Protein AF-A0A524L858-F1 (afdb_monomer)

Solvent-accessible surface area (backbone atoms only — not comparable to full-atom values): 7109 Å² total; per-residue (Å²): 133,87,76,61,75,90,59,101,64,71,87,85,87,76,71,88,53,92,98,52,87,73,78,76,56,68,75,58,50,61,73,65,72,46,93,38,60,54,72,47,73,40,81,88,81,70,48,75,46,78,42,73,29,98,61,87,68,68,46,80,51,76,42,85,39,88,63,97,42,73,66,56,57,53,51,48,54,50,52,29,56,74,70,63,47,70,50,67,76,47,75,49,78,48,72,50,98,82,76,53,19,35,40,39,37,35,26,43,122

Radius of gyration: 17.34 Å; Cα contacts (8 Å, |Δi|>4): 135; chains: 1; bounding box: 32×33×44 Å

Foldseek 3Di:
DDFDPPDPDTDDDWDDDPPDDIDDDPVVVVVLVAPDWDWDQDPPVRDIDTFGDNDPQKDKDKDWDQDPDPVVVVVVVVVCVVVVQPFWRDWDWDDDPPRTIMIMTIGHD

pLDDT: mean 87.18, std 6.86, range [63.56, 95.12]

Structure (mmCIF, N/CA/C/O backbone):
data_AF-A0A524L858-F1
#
_entry.id   AF-A0A524L858-F1
#
loop_
_atom_site.group_PDB
_atom_site.id
_atom_site.type_symbol
_atom_site.label_atom_id
_atom_site.label_alt_id
_atom_site.label_comp_id
_atom_site.label_asym_id
_atom_site.label_entity_id
_atom_site.label_seq_id
_atom_site.pdbx_PDB_ins_code
_atom_site.Cartn_x
_atom_site.Cartn_y
_atom_site.Cartn_z
_atom_site.occupancy
_atom_site.B_iso_or_equiv
_atom_site.auth_seq_id
_atom_site.auth_comp_id
_atom_site.auth_asym_id
_atom_site.auth_atom_id
_atom_site.pdbx_PDB_model_num
ATOM 1 N N . MET A 1 1 ? -9.910 -0.666 23.782 1.00 63.56 1 MET A N 1
ATOM 2 C CA . MET A 1 1 ? -8.496 -0.929 24.139 1.00 63.56 1 MET A CA 1
ATOM 3 C C . MET A 1 1 ? -7.879 0.427 24.470 1.00 63.56 1 MET A C 1
ATOM 5 O O . MET A 1 1 ? -8.416 1.428 24.025 1.00 63.56 1 MET A O 1
ATOM 9 N N . VAL A 1 2 ? -6.852 0.525 25.317 1.00 68.94 2 VAL A N 1
ATOM 10 C CA . VAL A 1 2 ? -6.234 1.839 25.594 1.00 68.94 2 VAL A CA 1
ATOM 11 C C . VAL A 1 2 ? -5.057 1.996 24.641 1.00 68.94 2 VAL A C 1
ATOM 13 O O . VAL A 1 2 ? -4.091 1.245 24.745 1.00 68.94 2 VAL A O 1
ATOM 16 N N . LEU A 1 3 ? -5.179 2.907 23.674 1.00 73.81 3 LEU A N 1
ATOM 17 C CA . LEU A 1 3 ? -4.067 3.291 22.810 1.00 73.81 3 LEU A CA 1
ATOM 18 C C . LEU A 1 3 ? -3.148 4.227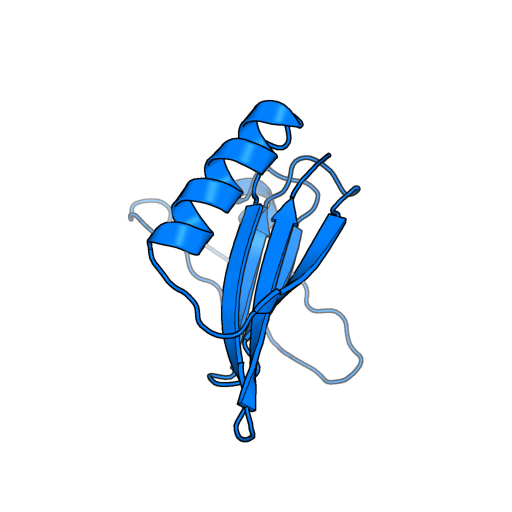 23.593 1.00 73.81 3 LEU A C 1
ATOM 20 O O . LEU A 1 3 ? -3.603 5.256 24.089 1.00 73.81 3 LEU A O 1
ATOM 24 N N . ASP A 1 4 ? -1.871 3.867 23.692 1.00 76.94 4 ASP A N 1
ATOM 25 C CA . ASP A 1 4 ? -0.838 4.805 24.117 1.00 76.94 4 ASP A CA 1
ATOM 26 C C . ASP A 1 4 ? -0.612 5.828 22.996 1.00 76.94 4 ASP A C 1
ATOM 28 O O . ASP A 1 4 ? -0.350 5.456 21.844 1.00 76.94 4 ASP A O 1
ATOM 32 N N . LYS A 1 5 ? -0.777 7.107 23.342 1.00 78.12 5 LYS A N 1
ATOM 33 C CA . LYS A 1 5 ? -0.651 8.256 22.438 1.00 78.12 5 LYS A CA 1
ATOM 34 C C . LYS A 1 5 ? 0.495 9.193 22.828 1.00 78.12 5 LYS A C 1
ATOM 36 O O . LYS A 1 5 ? 0.643 10.239 22.205 1.00 78.12 5 LYS A O 1
ATOM 41 N N . GLU A 1 6 ? 1.287 8.862 23.852 1.00 80.62 6 GLU A N 1
ATOM 42 C CA . GLU A 1 6 ? 2.416 9.706 24.275 1.00 80.62 6 GLU A CA 1
ATOM 43 C C . GLU A 1 6 ? 3.670 9.478 23.412 1.00 80.62 6 GLU A C 1
ATOM 45 O O . GLU A 1 6 ? 4.536 10.349 23.319 1.00 80.62 6 GLU A O 1
ATOM 50 N N . GLY A 1 7 ? 3.768 8.318 22.753 1.00 82.56 7 GLY A N 1
ATOM 51 C CA . GLY A 1 7 ? 4.878 7.950 21.874 1.00 82.56 7 GLY A CA 1
ATOM 52 C C . GLY A 1 7 ? 4.688 8.323 20.398 1.00 82.56 7 GLY A C 1
ATOM 53 O O . GLY A 1 7 ? 3.618 8.718 19.950 1.00 82.56 7 GLY A O 1
ATOM 54 N N . ALA A 1 8 ? 5.741 8.119 19.596 1.00 86.00 8 ALA A N 1
ATOM 55 C CA . ALA A 1 8 ? 5.717 8.348 18.144 1.00 86.00 8 ALA A CA 1
ATOM 56 C C . ALA A 1 8 ? 4.867 7.326 17.359 1.00 86.00 8 ALA A C 1
ATOM 58 O O . ALA A 1 8 ? 4.711 7.455 16.146 1.00 86.00 8 ALA A O 1
ATOM 59 N N . THR A 1 9 ? 4.371 6.277 18.021 1.00 88.81 9 THR A N 1
ATOM 60 C CA . THR A 1 9 ? 3.648 5.170 17.390 1.00 88.81 9 THR A CA 1
ATOM 61 C C . THR A 1 9 ? 2.572 4.623 18.314 1.00 88.81 9 THR A C 1
ATOM 63 O O . THR A 1 9 ? 2.851 4.372 19.486 1.00 88.81 9 THR A O 1
ATOM 66 N N . SER A 1 10 ? 1.410 4.299 17.755 1.00 88.44 10 SER A N 1
ATOM 67 C CA . SER A 1 10 ? 0.410 3.440 18.393 1.00 88.44 10 SER A CA 1
ATOM 68 C C . SER A 1 10 ? 0.317 2.120 17.625 1.00 88.44 10 SER A C 1
ATOM 70 O O . SER A 1 10 ? 0.355 2.106 16.394 1.00 88.44 10 SER A O 1
ATOM 72 N N . ALA A 1 11 ? 0.214 0.998 18.339 1.00 89.25 11 ALA A N 1
ATOM 73 C CA . ALA A 1 11 ? 0.173 -0.337 17.744 1.00 89.25 11 ALA A CA 1
ATOM 74 C C . ALA A 1 11 ? -1.002 -1.150 18.288 1.00 89.25 11 ALA A C 1
ATOM 76 O O . ALA A 1 11 ? -1.375 -1.031 19.454 1.00 89.25 11 ALA A O 1
ATOM 77 N N . ILE A 1 12 ? -1.569 -1.998 17.431 1.00 90.88 12 ILE A N 1
ATOM 78 C CA . ILE A 1 12 ? -2.722 -2.843 17.744 1.00 90.88 12 ILE A CA 1
ATOM 79 C C . ILE A 1 12 ? -2.471 -4.264 17.242 1.00 90.88 12 ILE A C 1
ATOM 81 O O . ILE A 1 12 ? -1.728 -4.469 16.282 1.00 90.88 12 ILE A O 1
ATOM 85 N N . ILE A 1 13 ? -3.116 -5.248 17.866 1.00 90.38 13 ILE A N 1
ATOM 86 C CA . ILE A 1 13 ? -3.110 -6.633 17.387 1.00 90.38 13 ILE A CA 1
ATOM 87 C C . ILE A 1 13 ? -4.464 -6.921 16.750 1.00 90.38 13 ILE A C 1
ATOM 89 O O . ILE A 1 13 ? -5.491 -6.903 17.426 1.00 90.38 13 ILE A O 1
ATOM 93 N N . LEU A 1 14 ? -4.449 -7.226 15.456 1.00 92.44 14 LEU A N 1
ATOM 94 C CA . LEU A 1 14 ? -5.624 -7.661 14.709 1.00 92.44 14 LEU A CA 1
ATOM 95 C C . LEU A 1 14 ? -5.650 -9.186 14.623 1.00 92.44 14 LEU A C 1
ATOM 97 O O . LEU A 1 14 ? -4.617 -9.827 14.424 1.00 92.44 14 LEU A O 1
ATOM 101 N N . ARG A 1 15 ? -6.840 -9.775 14.756 1.00 92.88 15 ARG A N 1
ATOM 102 C CA . ARG A 1 15 ? -7.046 -11.209 14.527 1.00 92.88 15 ARG A CA 1
ATOM 103 C C . ARG A 1 15 ? -7.439 -11.433 13.073 1.00 92.88 15 ARG A C 1
ATOM 105 O O . ARG A 1 15 ? -8.337 -10.766 12.570 1.00 92.88 15 ARG A O 1
ATOM 112 N N . LEU A 1 16 ? -6.756 -12.366 12.417 1.00 92.94 16 LEU A N 1
ATOM 113 C CA . LEU A 1 16 ? -6.983 -12.713 11.018 1.00 92.94 16 LEU A CA 1
ATOM 114 C C . LEU A 1 16 ? -7.627 -14.098 10.950 1.00 92.94 16 LEU A C 1
ATOM 116 O O . LEU A 1 16 ? -6.943 -15.108 11.096 1.00 92.94 16 LEU A O 1
ATOM 120 N N . ASP A 1 17 ? -8.936 -14.131 10.722 1.00 94.06 17 ASP A N 1
ATOM 121 C CA . ASP A 1 17 ? -9.691 -15.361 10.493 1.00 94.06 17 ASP A CA 1
ATOM 122 C C . ASP A 1 17 ? -10.045 -15.470 9.004 1.00 94.06 17 ASP A C 1
ATOM 124 O O . ASP A 1 17 ? -10.582 -14.536 8.406 1.00 94.06 17 ASP A O 1
ATOM 128 N N . ALA A 1 18 ? -9.762 -16.621 8.390 1.00 94.06 18 ALA A N 1
ATOM 129 C CA . ALA A 1 18 ? -10.022 -16.825 6.968 1.00 94.06 18 ALA A CA 1
ATOM 130 C C . ALA A 1 18 ? -11.513 -16.631 6.633 1.00 94.06 18 ALA A C 1
ATOM 132 O O . ALA A 1 18 ? -12.388 -17.233 7.254 1.00 94.06 18 ALA A O 1
ATOM 133 N N . GLY A 1 19 ? -11.790 -15.795 5.629 1.00 94.31 19 GLY A N 1
ATOM 134 C CA . GLY A 1 19 ? -13.149 -15.493 5.172 1.00 94.31 19 GLY A CA 1
ATOM 135 C C . GLY A 1 19 ? -13.938 -14.536 6.071 1.00 94.31 19 GLY A C 1
ATOM 136 O O . GLY A 1 19 ? -15.102 -14.279 5.776 1.00 94.31 19 GLY A O 1
ATOM 137 N N . LYS A 1 20 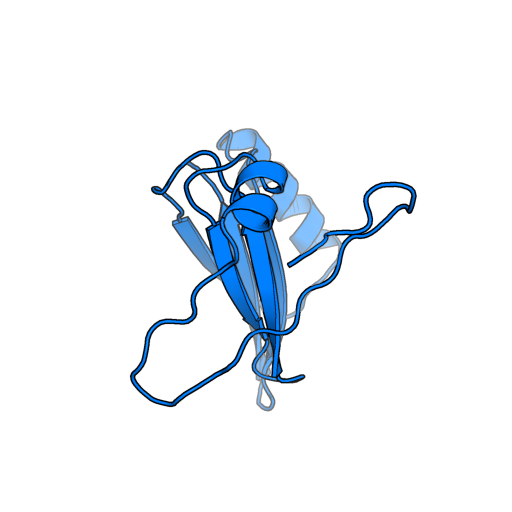? -13.335 -13.998 7.140 1.00 95.12 20 LYS A N 1
ATOM 138 C CA . LYS A 1 20 ? -13.964 -12.990 8.000 1.00 95.12 20 LYS A CA 1
ATOM 139 C C . LYS A 1 20 ? -13.333 -11.611 7.795 1.00 95.12 20 LYS A C 1
ATOM 141 O O . LYS A 1 20 ? -12.137 -11.528 7.509 1.00 95.12 20 LYS A O 1
ATOM 146 N N . PRO A 1 21 ? -14.115 -10.529 7.948 1.00 92.69 21 PRO A N 1
ATOM 147 C CA . PRO A 1 21 ? -13.562 -9.185 7.965 1.00 92.69 21 PRO A CA 1
ATOM 148 C C . PRO A 1 21 ? -12.634 -9.000 9.170 1.00 92.69 21 PRO A C 1
ATOM 150 O O . PRO A 1 21 ? -12.826 -9.602 10.227 1.00 92.69 21 PRO A O 1
ATOM 153 N N . VAL A 1 22 ? -11.630 -8.147 8.991 1.00 92.50 22 VAL A N 1
ATOM 154 C CA . VAL A 1 22 ? -10.753 -7.685 10.068 1.00 92.50 22 VAL A CA 1
ATOM 155 C C . VAL A 1 22 ? -11.297 -6.354 10.565 1.00 92.50 22 VAL A C 1
ATOM 157 O O . VAL A 1 22 ? -11.488 -5.436 9.771 1.00 92.50 22 VAL A O 1
ATOM 160 N N . GLU A 1 23 ? -11.543 -6.242 11.866 1.00 92.06 23 GLU A N 1
ATOM 161 C CA . GLU A 1 23 ? -12.091 -5.028 12.473 1.00 92.06 23 GLU A CA 1
ATOM 162 C C . GLU A 1 23 ? -11.002 -4.247 13.208 1.00 92.06 23 GLU A C 1
ATOM 164 O O . GLU A 1 23 ? -10.318 -4.776 14.088 1.00 92.06 23 GLU A O 1
ATOM 169 N N . PHE A 1 24 ? -10.855 -2.971 12.853 1.00 91.94 24 PHE A N 1
ATOM 170 C CA . PHE A 1 24 ? -10.017 -2.037 13.594 1.00 91.94 24 PHE A CA 1
ATOM 171 C C . PHE A 1 24 ? -10.793 -1.467 14.791 1.00 91.94 24 PHE A C 1
ATOM 173 O O . PHE A 1 24 ? -11.972 -1.137 14.651 1.00 91.94 24 PHE A O 1
ATOM 180 N N . PRO A 1 25 ? -10.151 -1.289 15.960 1.00 91.31 25 PRO A N 1
ATOM 181 C CA . PRO A 1 25 ? -10.743 -0.561 17.078 1.00 91.31 25 PRO A CA 1
ATOM 182 C C . PRO A 1 25 ? -11.138 0.860 16.663 1.00 91.31 25 PRO A C 1
ATOM 184 O O . PRO A 1 25 ? -10.367 1.540 15.983 1.00 91.31 25 PRO A O 1
ATOM 187 N N . ALA A 1 26 ? -12.316 1.324 17.085 1.00 91.19 26 ALA A N 1
ATOM 188 C CA . ALA A 1 26 ? -12.862 2.619 16.671 1.00 91.19 26 ALA A CA 1
ATOM 189 C C . ALA A 1 26 ? -11.925 3.789 17.014 1.00 91.19 26 ALA A C 1
ATOM 191 O O . ALA A 1 26 ? -11.753 4.706 16.216 1.00 91.19 26 ALA A O 1
ATOM 192 N N . GLU A 1 27 ? -11.266 3.722 18.172 1.00 90.06 27 GLU A N 1
ATOM 193 C CA . GLU A 1 27 ? -10.264 4.694 18.603 1.00 90.06 27 GLU A CA 1
ATOM 194 C C . GLU A 1 27 ? -9.046 4.756 17.668 1.00 90.06 27 GLU A C 1
ATOM 196 O O . GLU A 1 27 ? -8.483 5.829 17.474 1.00 90.06 27 GLU A O 1
ATOM 201 N N . PHE A 1 28 ? -8.672 3.629 17.054 1.00 90.62 28 PHE A N 1
ATOM 202 C CA . PHE A 1 28 ? -7.554 3.547 16.116 1.00 90.62 28 PHE A CA 1
ATOM 203 C C . PHE A 1 28 ? -7.947 4.089 14.742 1.00 90.62 28 PHE A C 1
ATOM 205 O O . PHE A 1 28 ? -7.175 4.808 14.119 1.00 90.62 28 PHE A O 1
ATOM 212 N N . VAL A 1 29 ? -9.171 3.798 14.289 1.00 91.06 29 VAL A N 1
ATOM 213 C CA . VAL A 1 29 ? -9.725 4.377 13.053 1.00 91.06 29 VAL A CA 1
ATOM 214 C C . VAL A 1 29 ? -9.832 5.899 13.158 1.00 91.06 29 VAL A C 1
ATOM 216 O O . VAL A 1 29 ? -9.493 6.602 12.212 1.00 91.06 29 VAL A O 1
ATOM 219 N N . ALA A 1 30 ? -10.247 6.420 14.315 1.00 90.44 30 ALA A N 1
ATOM 220 C CA . ALA A 1 30 ? -10.320 7.861 14.544 1.00 90.44 30 ALA A CA 1
ATOM 221 C C . ALA A 1 30 ? -8.949 8.552 14.415 1.00 90.44 30 ALA A C 1
ATOM 223 O O . ALA A 1 30 ? -8.880 9.648 13.864 1.00 90.44 30 ALA A O 1
ATOM 224 N N . ASP A 1 31 ? -7.871 7.904 14.868 1.00 89.31 31 ASP A N 1
ATOM 225 C CA . ASP A 1 31 ? -6.505 8.435 14.759 1.00 89.31 31 ASP A CA 1
ATOM 226 C C . ASP A 1 31 ? -5.933 8.349 13.329 1.00 89.31 31 ASP A C 1
ATOM 228 O O . ASP A 1 31 ? -5.059 9.138 12.979 1.00 89.31 31 ASP A O 1
ATOM 232 N N . ILE A 1 32 ? -6.430 7.432 12.487 1.00 91.31 32 ILE A N 1
ATOM 233 C CA . ILE A 1 32 ? -6.066 7.357 11.059 1.00 91.31 32 ILE A CA 1
ATOM 234 C C . ILE A 1 32 ? -6.594 8.578 10.286 1.00 91.31 32 ILE A C 1
ATOM 236 O O . ILE A 1 32 ? -5.933 9.055 9.367 1.00 91.31 32 ILE A O 1
ATOM 240 N N . GLY A 1 33 ? -7.778 9.082 10.647 1.00 89.56 33 GLY A N 1
ATOM 241 C CA . GLY A 1 33 ? -8.349 10.323 10.109 1.00 89.56 33 GLY A CA 1
ATOM 242 C C . GLY A 1 33 ? -9.010 10.222 8.728 1.00 89.56 33 GLY A C 1
ATOM 243 O O . GLY A 1 33 ? -9.829 11.077 8.400 1.00 89.56 33 GLY A O 1
ATOM 244 N N . GLU A 1 34 ? -8.735 9.168 7.958 1.00 90.88 34 GLU A N 1
ATOM 245 C CA . GLU A 1 34 ? -9.357 8.918 6.651 1.00 90.88 34 GLU A CA 1
ATOM 246 C C . GLU A 1 34 ? -10.429 7.827 6.699 1.00 90.88 34 GLU A C 1
ATOM 248 O O . GLU A 1 34 ? -10.399 6.916 7.528 1.00 90.88 34 GLU A O 1
ATOM 253 N N . LYS A 1 35 ? -11.385 7.908 5.767 1.00 86.19 35 LYS A N 1
ATOM 254 C CA . LYS A 1 35 ? -12.496 6.944 5.658 1.00 86.19 35 LYS A CA 1
ATOM 255 C C . LYS A 1 35 ? -12.160 5.716 4.818 1.00 86.19 35 LYS A C 1
ATOM 257 O O . LYS A 1 35 ? -12.851 4.706 4.930 1.00 86.19 35 LYS A O 1
ATOM 262 N N . ALA A 1 36 ? -11.117 5.804 4.001 1.00 90.56 36 ALA A N 1
ATOM 263 C CA . ALA A 1 36 ? -10.669 4.743 3.119 1.00 90.56 36 ALA A CA 1
ATOM 264 C C . ALA A 1 36 ? -9.153 4.557 3.232 1.00 90.56 36 ALA A C 1
ATOM 266 O O . ALA A 1 36 ? -8.418 5.445 3.671 1.00 90.56 36 ALA A O 1
ATOM 267 N N . ALA A 1 37 ? -8.680 3.374 2.844 1.00 93.38 37 ALA A N 1
ATOM 268 C CA . ALA A 1 37 ? -7.259 3.078 2.804 1.00 93.38 37 ALA A CA 1
ATOM 269 C C . ALA A 1 37 ? -6.909 2.097 1.681 1.00 93.38 37 ALA A C 1
ATOM 271 O O . ALA A 1 37 ? -7.545 1.052 1.523 1.00 93.38 37 ALA A O 1
ATOM 272 N N . LEU A 1 38 ? -5.832 2.390 0.954 1.00 94.81 38 LEU A N 1
ATOM 273 C CA . LEU A 1 38 ? -5.194 1.429 0.065 1.00 94.81 38 LEU A CA 1
ATOM 274 C C . LEU A 1 38 ? -4.429 0.405 0.907 1.00 94.81 38 LEU A C 1
ATOM 276 O O . LEU A 1 38 ? -3.510 0.753 1.648 1.00 94.81 38 LEU A O 1
ATOM 280 N N . THR A 1 39 ? -4.770 -0.873 0.756 1.00 93.88 39 THR A N 1
ATOM 281 C CA . THR A 1 39 ? -4.070 -1.968 1.437 1.00 93.88 39 THR A CA 1
ATOM 282 C C . THR A 1 39 ? -3.243 -2.767 0.438 1.00 93.88 39 THR A C 1
ATOM 284 O O . THR A 1 39 ? -3.782 -3.358 -0.495 1.00 93.88 39 THR A O 1
ATOM 287 N N . VAL A 1 40 ? -1.926 -2.807 0.636 1.00 93.88 40 VAL A N 1
ATOM 288 C CA . VAL A 1 40 ? -0.974 -3.473 -0.262 1.00 93.88 40 VAL A CA 1
ATOM 289 C C . VAL A 1 40 ? -0.360 -4.682 0.433 1.00 93.88 40 VAL A C 1
ATOM 291 O O . VAL A 1 40 ? 0.279 -4.543 1.475 1.00 93.88 40 VAL A O 1
ATOM 294 N N . LEU A 1 41 ? -0.511 -5.868 -0.168 1.00 93.12 41 LEU A N 1
ATOM 295 C CA . LEU A 1 41 ? 0.176 -7.091 0.252 1.00 93.12 41 LEU A CA 1
ATOM 296 C C . LEU A 1 41 ? 1.445 -7.299 -0.579 1.00 93.12 41 LEU A C 1
ATOM 298 O O . LEU A 1 41 ? 1.400 -7.644 -1.760 1.00 93.12 41 LEU A O 1
ATOM 302 N N . HIS A 1 42 ? 2.598 -7.186 0.065 1.00 88.75 42 HIS A N 1
ATOM 303 C CA . HIS A 1 42 ? 3.863 -7.579 -0.529 1.00 88.75 42 HIS A CA 1
ATOM 304 C C . HIS A 1 42 ? 4.000 -9.109 -0.507 1.00 88.75 42 HIS A C 1
ATOM 306 O O . HIS A 1 42 ? 4.277 -9.737 0.512 1.00 88.75 42 HIS A O 1
ATOM 312 N N . HIS A 1 43 ? 3.818 -9.754 -1.661 1.00 86.38 43 HIS A N 1
ATOM 313 C CA . HIS A 1 43 ? 3.804 -11.221 -1.737 1.00 86.38 43 HIS A CA 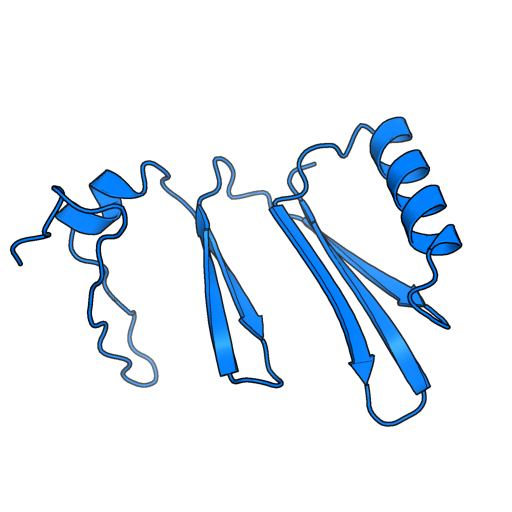1
ATOM 314 C C . HIS A 1 43 ? 5.123 -11.897 -1.330 1.00 86.38 43 HIS A C 1
ATOM 316 O O . HIS A 1 43 ? 5.089 -13.067 -0.931 1.00 86.38 43 HIS A O 1
ATOM 322 N N . LYS A 1 44 ? 6.259 -11.194 -1.449 1.00 84.12 44 LYS A N 1
ATOM 323 C CA . LYS A 1 44 ? 7.603 -11.722 -1.170 1.00 84.12 44 LYS A CA 1
ATOM 324 C C . LYS A 1 44 ? 7.867 -11.893 0.327 1.00 84.12 44 LYS A C 1
ATOM 326 O O . LYS A 1 44 ? 8.371 -12.936 0.723 1.00 84.12 44 LYS A O 1
ATOM 331 N N . ASP A 1 45 ? 7.552 -10.881 1.127 1.00 88.75 45 ASP A N 1
ATOM 332 C CA . ASP A 1 45 ? 7.818 -10.827 2.573 1.00 88.75 45 ASP A CA 1
ATOM 333 C C . ASP A 1 45 ? 6.548 -11.010 3.423 1.00 88.75 45 ASP A C 1
ATOM 335 O O . ASP A 1 45 ? 6.640 -11.118 4.641 1.00 88.75 45 ASP A O 1
ATOM 339 N N . LYS A 1 46 ? 5.375 -11.104 2.778 1.00 92.06 46 LYS A N 1
ATOM 340 C CA . LYS A 1 46 ? 4.055 -11.215 3.417 1.00 92.06 46 LYS A CA 1
ATOM 341 C C . LYS A 1 46 ? 3.717 -10.012 4.301 1.00 92.06 46 LYS A C 1
ATOM 343 O O . LYS A 1 46 ? 2.905 -10.132 5.213 1.00 92.06 46 LYS A O 1
ATOM 348 N N . VAL A 1 47 ? 4.300 -8.851 4.005 1.00 93.31 47 VAL A N 1
ATOM 349 C CA . VAL A 1 47 ? 3.997 -7.602 4.704 1.00 93.31 47 VAL A CA 1
ATOM 350 C C . VAL A 1 47 ? 2.756 -6.962 4.093 1.00 93.31 47 VAL A C 1
ATOM 352 O O . VAL A 1 47 ? 2.689 -6.741 2.883 1.00 93.31 47 VAL A O 1
ATOM 355 N N . VAL A 1 48 ? 1.784 -6.631 4.943 1.00 93.25 48 VAL A N 1
ATOM 356 C CA . VAL A 1 48 ? 0.633 -5.803 4.575 1.00 93.25 48 VAL A CA 1
ATOM 357 C C . VAL A 1 48 ? 0.907 -4.374 5.017 1.00 93.25 48 VAL A C 1
ATOM 359 O O . VAL A 1 48 ? 1.263 -4.138 6.171 1.00 93.25 48 VAL A O 1
ATOM 362 N N . LYS A 1 49 ? 0.748 -3.423 4.100 1.00 93.50 49 LYS A N 1
ATOM 363 C CA . LYS A 1 49 ? 0.806 -1.988 4.387 1.00 93.50 49 LYS A CA 1
ATOM 364 C C . LYS A 1 49 ? -0.553 -1.373 4.125 1.00 93.50 49 LYS A C 1
ATOM 366 O O . LYS A 1 49 ? -1.197 -1.722 3.140 1.00 93.50 49 LYS A O 1
ATOM 371 N N . LEU A 1 50 ? -0.957 -0.463 4.997 1.00 93.75 50 LEU A N 1
ATOM 372 C CA . LEU A 1 50 ? -2.200 0.280 4.887 1.00 93.75 50 LEU A CA 1
ATOM 373 C C . LEU A 1 50 ? -1.849 1.759 4.732 1.00 93.75 50 LEU A C 1
ATOM 375 O O . LEU A 1 50 ? -1.121 2.307 5.558 1.00 93.75 50 LEU A O 1
ATOM 379 N N . PHE A 1 51 ? -2.334 2.372 3.658 1.00 94.31 51 PHE A N 1
ATOM 380 C CA . PHE A 1 51 ? -2.133 3.779 3.332 1.00 94.31 51 PHE A CA 1
ATOM 381 C C . PHE A 1 51 ? -3.491 4.480 3.385 1.00 94.31 51 PHE A C 1
ATOM 383 O O . PHE A 1 51 ? -4.332 4.181 2.537 1.00 94.31 51 PHE A O 1
ATOM 390 N N . PRO A 1 52 ? -3.739 5.356 4.371 1.00 93.88 52 PRO A N 1
ATOM 391 C CA . PRO A 1 52 ? -4.953 6.170 4.419 1.00 93.88 52 PRO A CA 1
ATOM 392 C C . PRO A 1 52 ? -5.076 7.020 3.149 1.00 93.88 52 PRO A C 1
ATOM 394 O O . PRO A 1 52 ? -4.072 7.557 2.680 1.00 93.88 52 PRO A O 1
ATOM 397 N N . VAL A 1 53 ? -6.277 7.113 2.576 1.00 92.62 53 VAL A N 1
ATOM 398 C CA . VAL A 1 53 ? -6.528 7.872 1.341 1.00 92.62 53 VAL A CA 1
ATOM 399 C C . VAL A 1 53 ? -7.803 8.698 1.445 1.00 92.62 53 VAL A C 1
ATOM 401 O O . VAL A 1 53 ? -8.818 8.234 1.962 1.00 92.62 53 VAL A O 1
ATOM 404 N N . ALA A 1 54 ? -7.752 9.905 0.882 1.00 87.31 54 ALA A N 1
ATOM 405 C CA . ALA A 1 54 ? -8.888 10.823 0.835 1.00 87.31 54 ALA A CA 1
ATOM 406 C C . ALA A 1 54 ? -9.933 10.452 -0.238 1.00 87.31 54 ALA A C 1
ATOM 408 O O . ALA A 1 54 ? -11.045 10.981 -0.225 1.00 87.31 54 ALA A O 1
ATOM 409 N N . SER A 1 55 ? -9.586 9.556 -1.172 1.00 87.75 55 SER A N 1
ATOM 410 C CA . SER A 1 55 ? -10.448 9.109 -2.271 1.00 87.75 55 SER A CA 1
ATOM 411 C C . SER A 1 55 ? -10.440 7.588 -2.407 1.00 87.75 55 SER A C 1
ATOM 413 O O . SER A 1 55 ? -9.396 6.949 -2.272 1.00 87.75 55 SER A O 1
ATOM 415 N N . GLU A 1 56 ? -11.603 7.016 -2.718 1.00 88.75 56 GLU A N 1
ATOM 416 C CA . GLU A 1 56 ? -11.752 5.600 -3.086 1.00 88.75 56 GLU A CA 1
ATOM 417 C C . GLU A 1 56 ? -11.422 5.348 -4.571 1.00 88.75 56 GLU A C 1
ATOM 419 O O . GLU A 1 56 ? -11.186 4.205 -4.967 1.00 88.75 56 GLU A O 1
ATOM 424 N N . ASP A 1 57 ? -11.332 6.410 -5.380 1.00 90.62 57 ASP A N 1
ATOM 425 C CA . ASP A 1 57 ? -10.974 6.354 -6.800 1.00 90.62 57 ASP A CA 1
ATOM 426 C C . ASP A 1 57 ? -9.451 6.232 -6.977 1.00 90.62 57 ASP A C 1
ATOM 428 O O . ASP A 1 57 ? -8.754 7.186 -7.326 1.00 90.62 57 ASP A O 1
ATOM 432 N N . ILE A 1 58 ? -8.924 5.036 -6.711 1.00 91.06 58 ILE A N 1
ATOM 433 C CA . ILE A 1 58 ? -7.492 4.724 -6.805 1.00 91.06 58 ILE A CA 1
ATOM 434 C C . ILE A 1 58 ? -7.200 3.938 -8.083 1.00 91.06 58 ILE A C 1
ATOM 436 O O . ILE A 1 58 ? -7.811 2.904 -8.356 1.00 91.06 58 ILE A O 1
ATOM 440 N N . TYR A 1 59 ? -6.199 4.388 -8.837 1.00 91.25 59 TYR A N 1
ATOM 441 C CA . TYR A 1 59 ? -5.797 3.789 -10.105 1.00 91.25 59 TYR A CA 1
ATOM 442 C C . TYR A 1 59 ? -4.459 3.068 -9.952 1.00 91.25 59 TYR A C 1
ATOM 444 O O . TYR A 1 59 ? -3.557 3.546 -9.268 1.00 91.25 59 TYR A O 1
ATOM 452 N N . LEU A 1 60 ? -4.322 1.915 -10.616 1.00 92.06 60 LEU A N 1
ATOM 453 C CA . LEU A 1 60 ? -3.068 1.169 -10.723 1.00 92.06 60 LEU A CA 1
ATOM 454 C C . LEU A 1 60 ? -2.475 1.351 -12.121 1.00 92.06 60 LEU A C 1
ATOM 456 O O . LEU A 1 60 ? -3.035 0.871 -13.107 1.00 92.06 60 LEU A O 1
ATOM 460 N N . LEU A 1 61 ? -1.292 1.957 -12.195 1.00 90.00 61 LEU A N 1
ATOM 461 C CA . LEU A 1 61 ? -0.434 1.890 -13.371 1.00 90.00 61 LEU A CA 1
ATOM 462 C C . LEU A 1 61 ? 0.585 0.768 -13.182 1.00 90.00 61 LEU A C 1
ATOM 464 O O . LEU A 1 61 ? 1.399 0.816 -12.262 1.00 90.00 61 LEU A O 1
ATOM 468 N N . ARG A 1 62 ? 0.574 -0.219 -14.082 1.00 91.44 62 ARG A N 1
ATOM 469 C CA . ARG A 1 62 ? 1.592 -1.273 -14.157 1.00 91.44 62 ARG A CA 1
ATOM 470 C C . ARG A 1 62 ? 2.323 -1.182 -15.490 1.00 91.44 62 ARG A C 1
ATOM 472 O O . ARG A 1 62 ? 1.699 -1.268 -16.543 1.00 91.44 62 ARG A O 1
ATOM 479 N N . ILE A 1 63 ? 3.642 -1.051 -15.434 1.00 89.69 63 ILE A N 1
ATOM 480 C CA . ILE A 1 63 ? 4.521 -0.961 -16.601 1.00 89.69 63 ILE A CA 1
ATOM 481 C C . ILE A 1 63 ? 5.495 -2.131 -16.554 1.00 89.69 63 ILE A C 1
ATOM 483 O O . ILE A 1 63 ? 6.181 -2.325 -15.550 1.00 89.69 63 ILE A O 1
ATOM 487 N N . GLU A 1 64 ? 5.565 -2.907 -17.632 1.00 90.38 64 GLU A N 1
ATOM 488 C CA . GLU A 1 64 ? 6.643 -3.877 -17.819 1.00 90.38 64 GLU A CA 1
ATOM 489 C C . GLU A 1 64 ? 7.917 -3.129 -18.222 1.00 90.38 64 GLU A C 1
ATOM 491 O O . GLU A 1 64 ? 7.922 -2.361 -19.184 1.00 90.38 64 GLU A O 1
ATOM 496 N N . ILE A 1 65 ? 8.983 -3.322 -17.454 1.00 87.81 65 ILE A N 1
ATOM 497 C CA . ILE A 1 65 ? 10.276 -2.665 -17.632 1.00 87.81 65 ILE A CA 1
ATOM 498 C C . ILE A 1 65 ? 11.372 -3.718 -17.784 1.00 87.81 65 ILE A C 1
ATOM 500 O O . ILE A 1 65 ? 11.270 -4.818 -17.245 1.00 87.81 65 ILE A O 1
ATOM 504 N N . SER A 1 66 ? 12.446 -3.368 -18.490 1.00 84.38 66 SER A N 1
ATOM 505 C CA . SER A 1 66 ? 13.667 -4.182 -18.534 1.00 84.38 66 SER A CA 1
ATOM 506 C C . SER A 1 66 ? 14.389 -4.171 -17.189 1.00 84.38 66 SER A C 1
ATOM 508 O O . SER A 1 66 ? 14.844 -5.200 -16.699 1.00 84.38 66 SER A O 1
ATOM 510 N N . ASP A 1 67 ? 14.493 -2.987 -16.590 1.00 83.31 67 ASP A N 1
ATOM 511 C CA . ASP A 1 67 ? 15.231 -2.731 -15.365 1.00 83.31 67 ASP A CA 1
ATOM 512 C C . ASP A 1 67 ? 14.732 -1.448 -14.688 1.00 83.31 67 ASP A C 1
ATOM 514 O O . ASP A 1 67 ? 14.326 -0.480 -15.337 1.00 83.31 67 ASP A O 1
ATOM 518 N N . LEU A 1 68 ? 14.778 -1.417 -13.352 1.00 82.12 68 LEU A N 1
ATOM 519 C CA . LEU A 1 68 ? 14.408 -0.236 -12.566 1.00 82.12 68 LEU A CA 1
ATOM 520 C C . LEU A 1 68 ? 15.569 0.772 -12.533 1.00 82.12 68 LEU A C 1
ATOM 522 O O . LEU A 1 68 ? 16.189 1.013 -11.495 1.00 82.12 68 LEU A O 1
ATOM 526 N N . SER A 1 69 ? 15.902 1.333 -13.696 1.00 85.38 69 SER A N 1
ATOM 527 C CA . SER A 1 69 ? 17.006 2.283 -13.836 1.00 85.38 69 SER A CA 1
ATOM 528 C C . SER A 1 69 ? 16.666 3.667 -13.274 1.00 85.38 69 SER A C 1
ATOM 530 O O . SER A 1 69 ? 15.516 4.111 -13.267 1.00 85.38 69 SER A O 1
ATOM 532 N N . ARG A 1 70 ? 17.695 4.428 -12.870 1.00 85.81 70 ARG A N 1
ATOM 533 C CA . ARG A 1 70 ? 17.518 5.842 -12.471 1.00 85.81 70 ARG A CA 1
ATOM 534 C C . ARG A 1 70 ? 16.942 6.693 -13.603 1.00 85.81 70 ARG A C 1
ATOM 536 O O . ARG A 1 70 ? 16.212 7.643 -13.339 1.00 85.81 70 ARG A O 1
ATOM 543 N N . ASN A 1 71 ? 17.293 6.372 -14.849 1.00 88.19 71 ASN A N 1
ATOM 544 C CA . ASN A 1 71 ? 16.796 7.090 -16.018 1.00 88.19 71 ASN A CA 1
ATOM 545 C C . ASN A 1 71 ? 15.293 6.855 -16.205 1.00 88.19 71 ASN A C 1
ATOM 547 O O . ASN A 1 71 ? 14.558 7.819 -16.395 1.00 88.19 71 ASN A O 1
ATOM 551 N N . PHE A 1 72 ? 14.836 5.606 -16.057 1.00 87.56 72 PHE A N 1
ATOM 552 C CA . PHE A 1 72 ? 13.414 5.271 -16.072 1.00 87.56 72 PHE A CA 1
ATOM 553 C C . PHE A 1 72 ? 12.647 6.055 -15.001 1.00 87.56 72 PHE A C 1
ATOM 555 O O . PHE A 1 72 ? 11.699 6.759 -15.331 1.00 87.56 72 PHE A O 1
ATOM 562 N N . LEU A 1 73 ? 13.112 6.035 -13.745 1.00 84.62 73 LEU A N 1
ATOM 563 C CA . LEU A 1 73 ? 12.473 6.785 -12.653 1.00 84.62 73 LEU A CA 1
ATOM 564 C C . LEU A 1 73 ? 12.403 8.294 -12.934 1.00 84.62 73 LEU A C 1
ATOM 566 O O . LEU A 1 73 ? 11.398 8.939 -12.646 1.00 84.62 73 LEU A O 1
ATOM 570 N N . LYS A 1 74 ? 13.458 8.866 -13.526 1.00 88.62 74 LYS A N 1
ATOM 571 C CA . LYS A 1 74 ? 13.483 10.286 -13.893 1.00 88.62 74 LYS A CA 1
ATOM 572 C 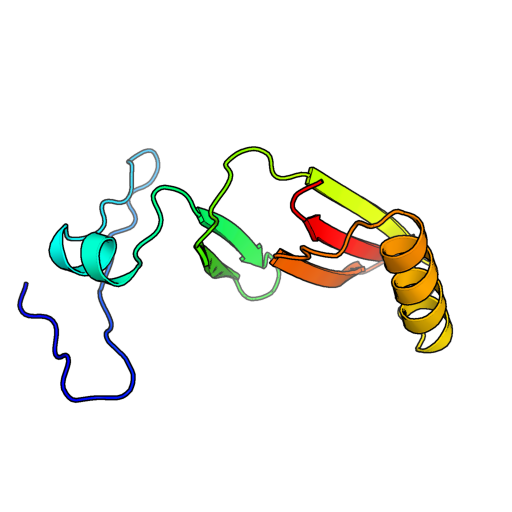C . LYS A 1 74 ? 12.460 10.604 -14.988 1.00 88.62 74 LYS A C 1
ATOM 574 O O . LYS A 1 74 ? 11.743 11.591 -14.861 1.00 88.62 74 LYS A O 1
ATOM 579 N N . GLN A 1 75 ? 12.387 9.788 -16.040 1.00 88.56 75 GLN A N 1
ATOM 580 C CA . GLN A 1 75 ? 11.412 9.963 -17.125 1.00 88.56 75 GLN A CA 1
ATOM 581 C C . GLN A 1 75 ? 9.978 9.777 -16.639 1.00 88.56 75 GLN A C 1
ATOM 583 O O . GLN A 1 75 ? 9.102 10.549 -17.015 1.00 88.56 75 GLN A O 1
ATOM 588 N N . LEU A 1 76 ? 9.759 8.806 -15.756 1.00 87.38 76 LEU A N 1
ATOM 589 C CA . LEU A 1 76 ? 8.464 8.563 -15.148 1.00 87.38 76 LEU A CA 1
ATOM 590 C C . LEU A 1 76 ? 7.993 9.778 -14.339 1.00 87.38 76 LEU A C 1
ATOM 592 O O . LEU A 1 76 ? 6.879 10.241 -14.546 1.00 87.38 76 LEU A O 1
ATOM 596 N N . ASN A 1 77 ? 8.860 10.354 -13.499 1.00 84.00 77 ASN A N 1
ATOM 597 C CA . ASN A 1 77 ? 8.533 11.579 -12.765 1.00 84.00 77 ASN A CA 1
ATOM 598 C C . ASN A 1 77 ? 8.180 12.741 -13.702 1.00 84.00 77 ASN A C 1
ATOM 600 O O . ASN A 1 77 ? 7.269 13.508 -13.403 1.00 84.00 77 ASN A O 1
ATOM 604 N N . PHE A 1 78 ? 8.873 12.885 -14.838 1.00 88.06 78 PHE A N 1
ATOM 605 C CA . PHE A 1 78 ? 8.501 13.893 -15.833 1.00 88.06 78 PHE A CA 1
ATOM 606 C C . PHE A 1 78 ? 7.120 13.628 -16.432 1.00 88.06 78 PHE A C 1
ATOM 608 O O . PHE A 1 78 ? 6.313 14.549 -16.475 1.00 88.06 78 PHE A O 1
ATOM 615 N N . ALA A 1 79 ? 6.835 12.391 -16.843 1.00 86.56 79 ALA A N 1
ATOM 616 C CA . ALA A 1 79 ? 5.547 12.025 -17.427 1.00 86.56 79 ALA A CA 1
ATOM 617 C C . ALA A 1 79 ? 4.384 12.215 -16.439 1.00 86.56 79 ALA A C 1
ATOM 619 O O . ALA A 1 79 ? 3.344 12.745 -16.815 1.00 86.56 79 ALA A O 1
ATOM 620 N N . PHE A 1 80 ? 4.570 11.835 -15.173 1.00 86.50 80 PHE A N 1
ATOM 621 C CA . PHE A 1 80 ? 3.566 12.013 -14.122 1.00 86.50 80 PHE A CA 1
ATOM 622 C C . PHE A 1 80 ? 3.296 13.495 -13.855 1.00 86.50 80 PHE A C 1
ATOM 624 O O . PHE A 1 80 ? 2.141 13.908 -13.818 1.00 86.50 80 PHE A O 1
ATOM 631 N N . ASN A 1 81 ? 4.347 14.313 -13.751 1.00 85.06 81 ASN A N 1
ATOM 632 C CA . ASN A 1 81 ? 4.193 15.756 -13.569 1.00 85.06 81 ASN A CA 1
ATOM 633 C C . ASN A 1 81 ? 3.508 16.430 -14.768 1.00 85.06 81 ASN A C 1
ATOM 635 O O . ASN A 1 81 ? 2.646 17.282 -14.570 1.00 85.06 81 ASN A O 1
ATOM 639 N N . ASP A 1 82 ? 3.864 16.047 -15.997 1.00 87.56 82 ASP A N 1
ATOM 640 C CA . ASP A 1 82 ? 3.252 16.579 -17.223 1.00 87.56 82 ASP A CA 1
ATOM 64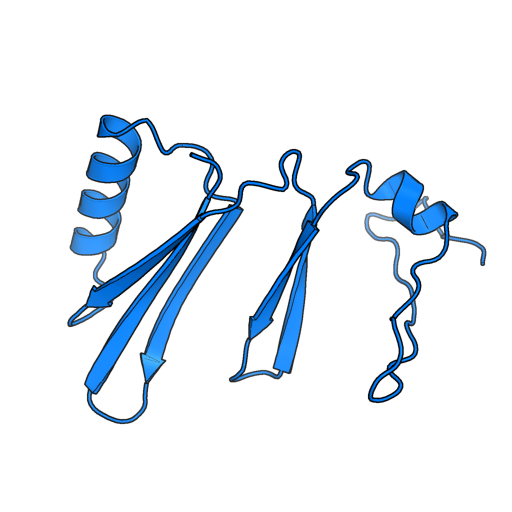1 C C . ASP A 1 82 ? 1.762 16.214 -17.315 1.00 87.56 82 ASP A C 1
ATOM 643 O O . ASP A 1 82 ? 0.914 17.066 -17.580 1.00 87.56 82 ASP A O 1
ATOM 647 N N . ALA A 1 83 ? 1.428 14.970 -16.964 1.00 83.00 83 ALA A N 1
ATOM 648 C CA . ALA A 1 83 ? 0.055 14.487 -16.868 1.00 83.00 83 ALA A CA 1
ATOM 649 C C . ALA A 1 83 ? -0.707 15.008 -15.632 1.00 83.00 83 ALA A C 1
ATOM 651 O O . ALA A 1 83 ? -1.887 14.701 -15.486 1.00 83.00 83 ALA A O 1
ATOM 652 N N . LYS A 1 84 ? -0.060 15.788 -14.751 1.00 81.94 84 LYS A N 1
ATOM 653 C CA . LYS A 1 84 ? -0.589 16.250 -13.451 1.00 81.94 84 LYS A CA 1
ATOM 654 C C . LYS A 1 84 ? -1.017 15.119 -12.505 1.00 81.94 84 LYS A C 1
ATOM 656 O O . LYS A 1 84 ? -1.800 15.342 -11.590 1.00 81.94 84 LYS A O 1
ATOM 661 N N . LEU A 1 85 ? -0.443 13.933 -12.679 1.00 78.12 85 LEU A N 1
ATOM 662 C CA . LEU A 1 85 ? -0.602 12.783 -11.795 1.00 78.12 85 LEU A CA 1
ATOM 663 C C . LEU A 1 85 ? 0.377 12.916 -10.626 1.00 78.12 85 LEU A C 1
ATOM 665 O O . LEU A 1 85 ? 1.396 12.230 -10.563 1.00 78.12 85 LEU A O 1
ATOM 669 N N . SER A 1 86 ? 0.129 13.876 -9.738 1.00 69.56 86 SER A N 1
ATOM 670 C CA . SER A 1 86 ? 1.047 14.174 -8.631 1.00 69.56 86 SER A CA 1
ATOM 671 C C . SER A 1 86 ? 0.762 13.377 -7.360 1.00 69.56 86 SER A C 1
ATOM 673 O O . SER A 1 86 ? 1.645 13.280 -6.509 1.00 69.56 86 SER A O 1
ATOM 675 N N . ASP A 1 87 ? -0.436 12.806 -7.215 1.00 84.50 87 ASP A N 1
ATOM 676 C CA . ASP A 1 87 ? -0.868 12.179 -5.963 1.00 84.50 87 ASP A CA 1
ATOM 677 C C . ASP A 1 87 ? -0.596 10.668 -5.948 1.00 84.50 87 ASP A C 1
ATOM 679 O O . ASP A 1 87 ? -1.484 9.814 -6.015 1.00 84.50 87 ASP A O 1
ATOM 683 N N . ILE A 1 88 ? 0.697 10.342 -5.951 1.00 87.62 88 ILE A N 1
ATOM 684 C CA . ILE A 1 88 ? 1.188 8.971 -5.851 1.00 87.62 88 ILE A CA 1
ATOM 685 C C . ILE A 1 88 ? 1.081 8.509 -4.394 1.00 87.62 88 ILE A C 1
ATOM 687 O O . ILE A 1 88 ? 1.799 8.999 -3.524 1.00 87.62 88 ILE A O 1
ATOM 691 N N . ILE A 1 89 ? 0.260 7.489 -4.152 1.00 90.62 89 ILE A N 1
ATOM 692 C CA . ILE A 1 89 ? 0.063 6.887 -2.828 1.00 90.62 89 ILE A CA 1
ATOM 693 C C . ILE A 1 89 ? 1.179 5.882 -2.529 1.00 90.62 89 ILE A C 1
ATOM 695 O O . ILE A 1 89 ? 1.767 5.867 -1.447 1.00 90.62 89 ILE A O 1
ATOM 699 N N . PHE A 1 90 ? 1.467 4.998 -3.488 1.00 90.94 90 PHE A N 1
ATOM 700 C CA . PHE A 1 90 ? 2.416 3.908 -3.290 1.00 90.94 90 PHE A CA 1
ATOM 701 C C . PHE A 1 90 ? 3.055 3.462 -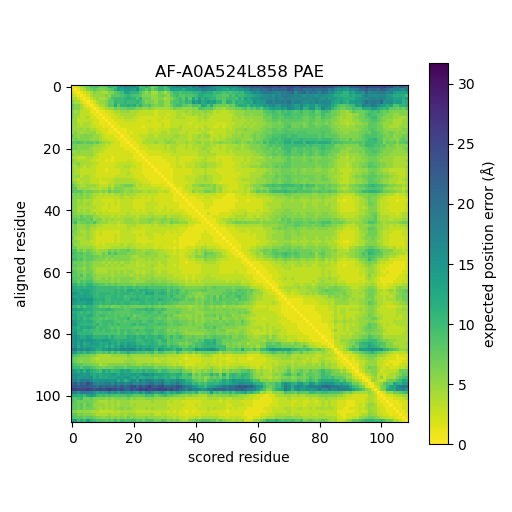4.603 1.00 90.94 90 PHE A C 1
ATOM 703 O O . PHE A 1 90 ? 2.385 3.363 -5.628 1.00 90.94 90 PHE A O 1
ATOM 710 N N . THR A 1 91 ? 4.346 3.121 -4.565 1.00 89.12 91 THR A N 1
ATOM 711 C CA . THR A 1 91 ? 5.061 2.571 -5.724 1.00 89.12 91 THR A CA 1
ATOM 712 C C . THR A 1 91 ? 5.869 1.342 -5.343 1.00 89.12 91 THR A C 1
ATOM 714 O O . THR A 1 91 ? 6.411 1.239 -4.239 1.00 89.12 91 THR A O 1
ATOM 717 N N . THR A 1 92 ? 5.981 0.395 -6.270 1.00 87.00 92 THR A N 1
ATOM 718 C CA . THR A 1 92 ? 6.877 -0.748 -6.121 1.00 87.00 92 THR A CA 1
ATOM 719 C C . THR A 1 92 ? 7.482 -1.146 -7.459 1.00 87.00 92 THR A C 1
ATOM 721 O O . THR A 1 92 ? 6.828 -1.112 -8.495 1.00 87.00 92 THR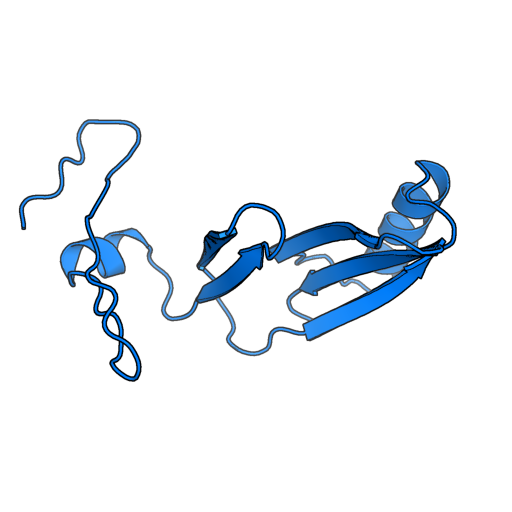 A O 1
ATOM 724 N N . GLY A 1 93 ? 8.766 -1.497 -7.441 1.00 82.94 93 GLY A N 1
ATOM 725 C CA . GLY A 1 93 ? 9.460 -2.093 -8.574 1.00 82.94 93 GLY A CA 1
ATOM 726 C C . GLY A 1 93 ? 9.853 -3.518 -8.215 1.00 82.94 93 GLY A C 1
ATOM 727 O O . GLY A 1 93 ? 10.631 -3.717 -7.280 1.00 82.94 93 GLY A O 1
ATOM 728 N N . VAL A 1 94 ? 9.322 -4.508 -8.929 1.00 78.31 94 VAL A N 1
ATOM 729 C CA . VAL A 1 94 ? 9.583 -5.925 -8.651 1.00 78.31 94 VAL A CA 1
ATOM 730 C C . VAL A 1 94 ? 10.055 -6.624 -9.913 1.00 78.31 94 VAL A C 1
ATOM 732 O O . VAL A 1 94 ? 9.348 -6.661 -10.912 1.00 78.31 94 VAL A O 1
ATOM 735 N N . CYS A 1 95 ? 11.229 -7.247 -9.837 1.00 75.19 95 CYS A N 1
ATOM 736 C CA . CYS A 1 95 ? 11.681 -8.208 -10.835 1.00 75.19 95 CYS A CA 1
ATOM 737 C C . CYS A 1 95 ? 11.278 -9.616 -10.402 1.00 75.19 95 CYS A C 1
ATOM 739 O O . CYS 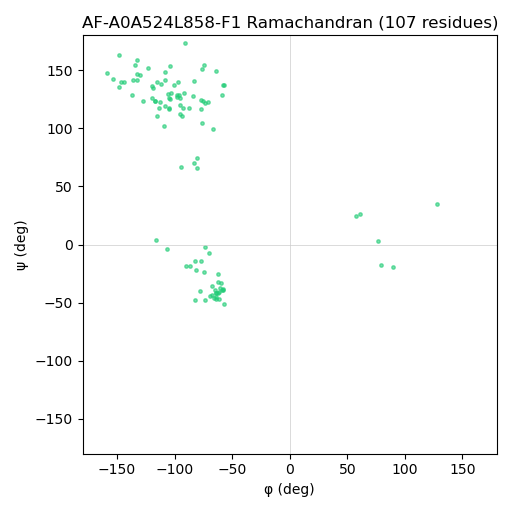A 1 95 ? 11.692 -10.100 -9.342 1.00 75.19 95 CYS A O 1
ATOM 741 N N . LEU A 1 96 ? 10.441 -10.265 -11.207 1.00 71.88 96 LEU A N 1
ATOM 742 C CA . LEU A 1 96 ? 10.042 -11.648 -10.988 1.00 71.88 96 LEU A CA 1
ATOM 743 C C . LEU A 1 96 ? 11.183 -12.587 -11.402 1.00 71.88 96 LEU A C 1
ATOM 745 O O . LEU A 1 96 ? 11.991 -12.277 -12.279 1.00 71.88 96 LEU A O 1
ATOM 749 N N . ARG A 1 97 ? 11.270 -13.757 -10.758 1.00 64.56 97 ARG A N 1
ATOM 750 C CA . ARG A 1 97 ? 12.243 -14.794 -11.135 1.00 64.56 97 ARG A CA 1
ATOM 751 C C . ARG A 1 97 ? 11.877 -15.323 -12.530 1.00 64.56 97 ARG A C 1
ATOM 753 O O . ARG A 1 97 ? 10.963 -16.132 -12.632 1.00 64.56 97 ARG A O 1
ATOM 760 N N . GLY A 1 98 ? 12.567 -14.844 -13.568 1.00 64.50 98 GLY A N 1
ATOM 761 C CA . GLY A 1 98 ? 12.313 -15.207 -14.972 1.00 64.50 98 GLY A CA 1
ATOM 762 C C . GLY A 1 98 ? 12.116 -14.027 -15.937 1.00 64.50 98 GLY A C 1
ATOM 763 O O . GLY A 1 98 ? 11.328 -14.154 -16.861 1.00 64.50 98 GLY A O 1
ATOM 764 N N . GLU A 1 99 ? 12.822 -12.908 -15.725 1.00 69.31 99 GLU A N 1
ATOM 765 C CA . GLU A 1 99 ? 13.056 -11.791 -16.679 1.00 69.31 99 GLU A CA 1
ATOM 766 C C . GLU A 1 99 ? 12.054 -10.631 -16.716 1.00 69.31 99 GLU A C 1
ATOM 768 O O . GLU A 1 99 ? 12.435 -9.544 -17.140 1.00 69.31 99 GLU A O 1
ATOM 773 N N . ARG A 1 100 ? 10.820 -10.779 -16.224 1.00 80.88 100 ARG A N 1
ATOM 774 C CA . ARG A 1 100 ? 9.875 -9.646 -16.224 1.00 80.88 100 ARG A CA 1
ATOM 775 C C . ARG A 1 100 ? 10.021 -8.792 -14.973 1.00 80.88 100 ARG A C 1
ATOM 777 O O . ARG A 1 100 ? 9.776 -9.266 -13.858 1.00 80.88 100 ARG A O 1
ATOM 784 N N . CYS A 1 101 ? 10.392 -7.530 -15.162 1.00 87.38 101 CYS A N 1
ATOM 785 C CA . CYS A 1 101 ? 10.317 -6.520 -14.120 1.00 87.38 101 CYS A CA 1
ATOM 786 C C . CYS A 1 101 ? 9.068 -5.666 -14.325 1.00 87.38 101 CYS A C 1
ATOM 788 O O . CYS A 1 101 ? 8.731 -5.279 -15.440 1.00 87.38 101 CYS A O 1
ATOM 790 N N . TYR A 1 102 ? 8.375 -5.372 -13.233 1.00 89.69 102 TYR A N 1
ATOM 791 C CA . TYR A 1 102 ? 7.214 -4.501 -13.229 1.00 89.69 102 TYR A CA 1
ATOM 792 C C . TYR A 1 102 ? 7.485 -3.301 -12.344 1.00 89.69 102 TYR A C 1
ATOM 794 O O . TYR A 1 102 ? 7.975 -3.444 -11.223 1.00 89.69 102 TYR A O 1
ATOM 802 N N . TYR A 1 103 ? 7.137 -2.129 -12.854 1.00 90.62 103 TYR A N 1
ATOM 803 C CA . TYR A 1 103 ? 6.893 -0.958 -12.038 1.00 90.62 103 TYR A CA 1
ATOM 804 C C . TYR A 1 103 ? 5.389 -0.818 -11.829 1.00 90.62 103 TYR A C 1
ATOM 806 O O . TYR A 1 103 ? 4.623 -0.809 -12.792 1.00 90.62 103 TYR A O 1
ATOM 814 N N . GLU A 1 104 ? 4.976 -0.719 -10.577 1.00 91.56 104 GLU A N 1
ATOM 815 C CA . GLU A 1 104 ? 3.594 -0.516 -10.171 1.00 91.56 104 GLU A CA 1
ATOM 816 C C . GLU A 1 104 ? 3.481 0.785 -9.388 1.00 91.56 104 GLU A C 1
ATOM 818 O O . GLU A 1 104 ? 4.306 1.074 -8.516 1.00 91.56 104 GLU A O 1
ATOM 823 N N . CYS A 1 105 ? 2.441 1.552 -9.687 1.00 91.50 105 CYS A N 1
ATOM 824 C CA . CYS A 1 105 ? 2.122 2.801 -9.020 1.00 91.50 105 CYS A CA 1
ATOM 825 C C . CYS A 1 105 ? 0.621 2.870 -8.755 1.00 91.50 105 CYS A C 1
ATOM 827 O O . CYS A 1 105 ? -0.177 2.665 -9.668 1.00 91.50 105 CYS A O 1
ATOM 829 N N . TYR A 1 106 ? 0.269 3.160 -7.508 1.00 93.06 106 TYR A N 1
ATOM 830 C CA . TYR A 1 106 ? -1.087 3.457 -7.074 1.00 93.06 106 TYR A CA 1
AT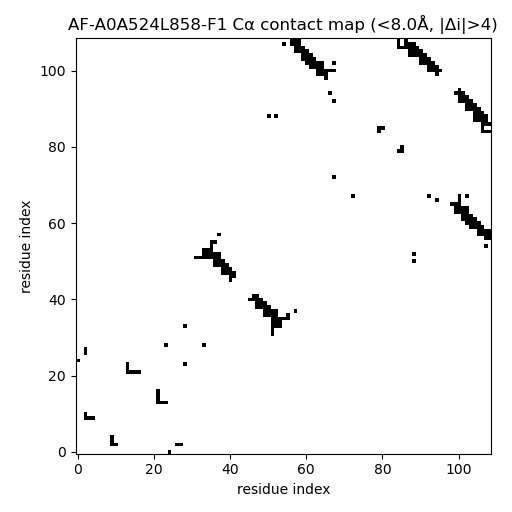OM 831 C C . TYR A 1 106 ? -1.189 4.957 -6.835 1.00 93.06 106 TYR A C 1
ATOM 833 O O . TYR A 1 106 ? -0.377 5.511 -6.089 1.00 93.06 106 TYR A O 1
ATOM 841 N N . PHE A 1 107 ? -2.160 5.605 -7.464 1.00 90.75 107 PHE A N 1
ATOM 842 C CA . PHE A 1 107 ? -2.319 7.056 -7.421 1.00 90.75 107 PHE A CA 1
ATOM 843 C C . PHE A 1 107 ? -3.792 7.458 -7.514 1.00 90.75 107 PHE A C 1
ATOM 845 O O . PHE A 1 107 ? -4.636 6.657 -7.926 1.00 90.75 107 PHE A O 1
ATOM 852 N N . ILE A 1 108 ? -4.075 8.700 -7.129 1.00 87.50 108 ILE A N 1
ATOM 853 C CA . ILE A 1 108 ? -5.366 9.363 -7.344 1.00 87.50 108 ILE A CA 1
ATOM 854 C C . ILE A 1 108 ? -5.236 10.210 -8.627 1.00 87.50 108 ILE A C 1
ATOM 856 O O . ILE A 1 108 ? -4.231 10.917 -8.764 1.00 87.50 108 ILE A O 1
ATOM 860 N N . PRO A 1 109 ? -6.160 10.080 -9.598 1.00 79.12 109 PRO A N 1
ATOM 861 C CA . PRO A 1 109 ? -6.077 10.741 -10.902 1.00 79.12 109 PRO A CA 1
ATOM 862 C C . PRO A 1 109 ? -6.366 12.247 -10.855 1.00 79.12 109 PRO A C 1
ATOM 864 O O . PRO A 1 109 ? -7.068 12.707 -9.925 1.00 79.12 109 PRO A O 1
#

Mean predicted aligned error: 5.89 Å

Nearest PDB structures (foldseek):
  8esr-assembly1_N  TM=4.759E-01  e=2.667E-01  Schizosaccharomyces pombe
  7ohy-assembly1_N  TM=5.719E-01  e=1.341E+00  Saccharomyces cerevisiae S288C
  8eup-assembly1_N  TM=4.346E-01  e=4.482E-01  Schizosaccharomyces pombe
  7ohp-assembly1_N  TM=4.761E-01  e=1.689E+00  Saccharomyces cerevisiae S288C
  1nd4-assembly1_B  TM=2.881E-01  e=5.328E-01  Klebsiella pneumoniae

Sequence (109 aa):
MVLDKEGATSAIILRLDAGKPVEFPAEFVADIGEKAALTVLHHKDKVVKLFPVASEDIYLLRIEISDLSRNFLKQLNFAFNDAKLSDIIFTTGVCLRGERCYYECYFIP

Secondary structure (DSSP, 8-state):
-----SSS---------TTSPPPPPHHHHHHH--SEEEEEEETTTTEEEEEEES-S--EEEEEEES---HHHHHHHHHHHHHTT--EEEEEEEEE-TTS-EEEEEEEE-